Protein AF-A0A673KUR3-F1 (afdb_monomer_lite)

Foldseek 3Di:
DPPPPCDPVNVLVVLLVLVLVQLVFPDWDWDQDVVVRDTDIDTDGPDDDPVVVVVQQDFQDDPQDDDPVCVVVPPGDNRRSCSRVSVVVVVVVD

InterPro domains:
  IPR036890 Histidine kinase/HSP90-like ATPase superfamily [G3DSA:3.30.565.10] (6-94)
  IPR036890 Histidine kinase/HSP90-like ATPase superfamily [SSF55874] (10-93)
  IPR038973 DNA mismatch repair protein MutL/Mlh/Pms-like [PTHR100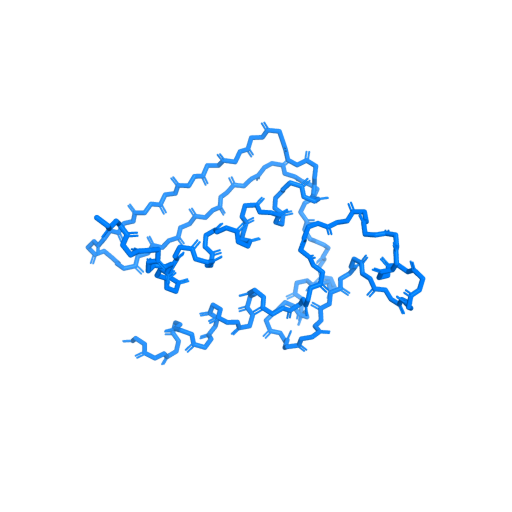73] (13-93)

Structure (mmCIF, N/CA/C/O backbone):
data_AF-A0A673KUR3-F1
#
_entry.id   AF-A0A673KUR3-F1
#
loop_
_atom_site.group_PDB
_atom_site.id
_atom_site.type_symbol
_atom_site.label_atom_id
_atom_site.label_alt_id
_atom_site.label_comp_id
_atom_site.label_asym_id
_atom_site.label_entity_id
_atom_site.label_seq_id
_atom_site.pdbx_PDB_ins_code
_atom_site.Cartn_x
_atom_site.Cartn_y
_atom_site.Cartn_z
_atom_site.occupancy
_atom_site.B_iso_or_equiv
_atom_site.auth_seq_id
_atom_site.auth_comp_id
_atom_site.auth_asym_id
_atom_site.auth_atom_id
_atom_site.pdbx_PDB_model_num
ATOM 1 N N . MET A 1 1 ? -10.321 29.322 2.583 1.00 39.72 1 MET A N 1
ATOM 2 C CA . MET A 1 1 ? -8.924 28.837 2.594 1.00 39.72 1 MET A CA 1
ATOM 3 C C . MET A 1 1 ? -8.936 27.430 3.170 1.00 39.72 1 MET A C 1
ATOM 5 O O . MET A 1 1 ? -8.949 27.279 4.384 1.00 39.72 1 MET A O 1
ATOM 9 N N . PHE A 1 2 ? -9.051 26.408 2.318 1.00 42.78 2 PHE A N 1
ATOM 10 C CA . PHE A 1 2 ? -8.922 25.019 2.758 1.00 42.78 2 PHE A CA 1
ATOM 11 C C . PHE A 1 2 ? -7.456 24.811 3.133 1.00 42.78 2 PHE A C 1
ATOM 13 O O . PHE A 1 2 ? -6.580 24.892 2.274 1.00 42.78 2 PHE A O 1
ATOM 20 N N . LYS A 1 3 ? -7.160 24.651 4.425 1.00 42.12 3 LYS A N 1
ATOM 21 C CA . LYS A 1 3 ? -5.832 24.195 4.826 1.00 42.12 3 LYS A CA 1
ATOM 22 C C . LYS A 1 3 ? -5.723 22.745 4.357 1.00 42.12 3 LYS A C 1
ATOM 24 O O . LYS A 1 3 ? -6.504 21.913 4.809 1.00 42.12 3 LYS A O 1
ATOM 29 N N . ASN A 1 4 ? -4.781 22.465 3.457 1.00 44.12 4 ASN A N 1
ATOM 30 C CA . ASN A 1 4 ? -4.345 21.109 3.125 1.00 44.12 4 ASN A CA 1
ATOM 31 C C . ASN A 1 4 ? -3.680 20.496 4.366 1.00 44.12 4 ASN A C 1
ATOM 33 O O . ASN A 1 4 ? -2.460 20.454 4.476 1.00 44.12 4 ASN A O 1
ATOM 37 N N . ILE A 1 5 ? -4.486 20.089 5.342 1.00 47.31 5 ILE A N 1
ATOM 38 C CA . ILE A 1 5 ? -4.043 19.237 6.438 1.00 47.31 5 ILE A CA 1
ATOM 39 C C . ILE A 1 5 ? -4.177 17.820 5.892 1.00 47.31 5 ILE A C 1
ATOM 41 O O . ILE A 1 5 ? -5.250 17.223 5.957 1.00 47.31 5 ILE A O 1
ATOM 45 N N . LYS A 1 6 ? -3.109 17.306 5.272 1.00 55.09 6 LYS A N 1
ATOM 46 C CA . LYS A 1 6 ? -3.015 15.867 5.017 1.00 55.09 6 LYS A CA 1
ATOM 47 C C . LYS A 1 6 ? -2.904 15.194 6.385 1.00 55.09 6 LYS A C 1
ATOM 49 O O . LYS A 1 6 ? -1.948 15.432 7.115 1.00 55.09 6 LYS A O 1
ATOM 54 N N . CYS A 1 7 ? -3.924 14.426 6.748 1.00 71.94 7 CYS A N 1
ATOM 55 C CA . CYS A 1 7 ? -3.908 13.616 7.955 1.00 71.94 7 CYS A CA 1
ATOM 56 C C . CYS A 1 7 ? -2.936 12.437 7.778 1.00 71.94 7 CYS A C 1
ATOM 58 O O . CYS A 1 7 ? -2.766 11.962 6.657 1.00 71.94 7 CYS A O 1
ATOM 60 N N . GLU A 1 8 ? -2.314 11.938 8.848 1.00 72.81 8 GLU A N 1
ATOM 61 C CA . GLU A 1 8 ? -1.355 10.818 8.756 1.00 72.81 8 GLU A CA 1
ATOM 62 C C . GLU A 1 8 ? -1.988 9.570 8.118 1.00 72.81 8 GLU A C 1
ATOM 64 O O . GLU A 1 8 ? -1.388 8.934 7.257 1.00 72.81 8 GLU A O 1
ATOM 69 N N . ILE A 1 9 ? -3.261 9.302 8.427 1.00 75.62 9 ILE A N 1
ATOM 70 C CA . ILE A 1 9 ? -4.059 8.232 7.805 1.00 75.62 9 ILE A CA 1
ATOM 71 C C . ILE A 1 9 ? -4.211 8.442 6.289 1.00 75.62 9 ILE A C 1
ATOM 73 O O . ILE A 1 9 ? -4.178 7.488 5.518 1.00 75.62 9 ILE A O 1
ATOM 77 N N . CYS A 1 10 ? -4.372 9.690 5.852 1.00 80.56 10 CYS A N 1
ATOM 78 C CA . CYS A 1 10 ? -4.559 10.058 4.454 1.00 80.56 10 CYS A CA 1
ATOM 79 C C . CYS A 1 10 ? -3.282 9.773 3.646 1.00 80.56 10 CYS A C 1
ATOM 81 O O . CYS A 1 10 ? -3.359 9.254 2.538 1.00 80.56 10 CYS A O 1
ATOM 83 N N . ILE A 1 11 ? -2.119 10.091 4.228 1.00 80.94 11 ILE A N 1
ATOM 84 C CA . ILE A 1 11 ? -0.797 9.819 3.642 1.00 80.94 11 ILE A CA 1
ATOM 85 C C . ILE A 1 11 ? -0.581 8.309 3.534 1.00 80.94 11 ILE A C 1
ATOM 87 O O . ILE A 1 11 ? -0.180 7.798 2.497 1.00 80.94 11 ILE A O 1
ATOM 91 N N . LEU A 1 12 ? -0.913 7.581 4.593 1.00 78.50 12 LEU A N 1
ATOM 92 C CA . LEU A 1 12 ? -0.766 6.134 4.669 1.00 78.50 12 LEU A CA 1
ATOM 93 C C . LEU A 1 12 ? -1.653 5.408 3.649 1.00 78.50 12 LEU A C 1
ATOM 95 O O . LEU A 1 12 ? -1.214 4.461 3.001 1.00 78.50 12 LEU A O 1
ATOM 99 N N . LEU A 1 13 ? -2.881 5.892 3.451 1.00 86.12 13 LEU A N 1
ATOM 100 C CA . LEU A 1 13 ? -3.772 5.395 2.410 1.00 86.12 13 LEU A CA 1
ATOM 101 C C . LEU A 1 13 ? -3.225 5.667 1.000 1.00 86.12 13 LEU A C 1
ATOM 103 O O . LEU A 1 13 ? -3.268 4.776 0.156 1.00 86.12 13 LEU A O 1
ATOM 107 N N . GLU A 1 14 ? -2.710 6.873 0.750 1.00 87.00 14 GLU A N 1
ATOM 108 C CA . GLU A 1 14 ? -2.083 7.242 -0.525 1.00 87.00 14 GLU A CA 1
ATOM 109 C C . GLU A 1 14 ? -0.914 6.303 -0.848 1.00 87.00 14 GLU A C 1
ATOM 111 O O . GLU A 1 14 ? -0.900 5.698 -1.915 1.00 87.00 14 GLU A O 1
ATOM 116 N N . GLU A 1 15 ? -0.005 6.080 0.100 1.00 86.00 15 GLU A N 1
ATOM 117 C CA . GLU A 1 15 ? 1.144 5.181 -0.070 1.00 86.00 15 GLU A CA 1
ATOM 118 C C . GLU A 1 15 ? 0.735 3.726 -0.359 1.00 86.00 15 GLU A C 1
ATOM 120 O O . GLU A 1 15 ? 1.329 3.065 -1.214 1.00 86.00 15 GLU A O 1
ATOM 125 N N . LEU A 1 16 ? -0.294 3.208 0.322 1.00 86.12 16 LEU A N 1
ATOM 126 C CA . LEU A 1 16 ? -0.800 1.856 0.065 1.00 86.12 16 LEU A CA 1
ATOM 127 C C . LEU A 1 16 ? -1.410 1.733 -1.337 1.00 86.12 16 LEU A C 1
ATOM 129 O O . LEU A 1 16 ? -1.148 0.751 -2.024 1.00 86.12 16 LEU A O 1
ATOM 133 N N . ILE A 1 17 ? -2.164 2.740 -1.785 1.00 89.94 17 ILE A N 1
ATOM 134 C CA . ILE A 1 17 ? -2.744 2.762 -3.135 1.00 89.94 17 ILE A CA 1
ATOM 135 C C . ILE A 1 17 ? -1.643 2.858 -4.199 1.00 89.94 17 ILE A C 1
ATOM 137 O O . ILE A 1 17 ? -1.700 2.148 -5.202 1.00 89.94 17 ILE A O 1
ATOM 141 N N . LEU A 1 18 ? -0.629 3.702 -3.987 1.00 88.38 18 LEU A N 1
ATOM 142 C CA . LEU A 1 18 ? 0.512 3.826 -4.898 1.00 88.38 18 LEU A CA 1
ATOM 143 C C . LEU A 1 18 ? 1.290 2.508 -5.007 1.00 88.38 18 LEU A C 1
ATOM 145 O O . LEU A 1 18 ? 1.672 2.115 -6.106 1.00 88.38 18 LEU A O 1
ATOM 149 N N . ASN A 1 19 ? 1.448 1.774 -3.901 1.00 86.56 19 ASN A N 1
ATOM 150 C CA . ASN A 1 19 ? 2.039 0.435 -3.932 1.00 86.56 19 ASN A CA 1
ATOM 151 C C . ASN A 1 19 ? 1.217 -0.556 -4.764 1.00 86.56 19 ASN A C 1
ATOM 153 O O . ASN A 1 19 ? 1.804 -1.325 -5.524 1.00 86.56 19 ASN A O 1
ATOM 157 N N . SER A 1 20 ? -0.114 -0.522 -4.669 1.00 90.06 20 SER A N 1
ATOM 158 C CA . SER A 1 20 ? -0.978 -1.351 -5.515 1.00 90.06 20 SER A CA 1
ATOM 159 C C . SER A 1 20 ? -0.825 -1.001 -7.002 1.00 90.06 20 SER A C 1
ATOM 161 O O . SER A 1 20 ? -0.770 -1.897 -7.844 1.00 90.06 20 SER A O 1
ATOM 163 N N . ILE A 1 21 ? -0.707 0.290 -7.338 1.00 89.94 21 ILE A N 1
ATOM 164 C CA . ILE A 1 21 ? -0.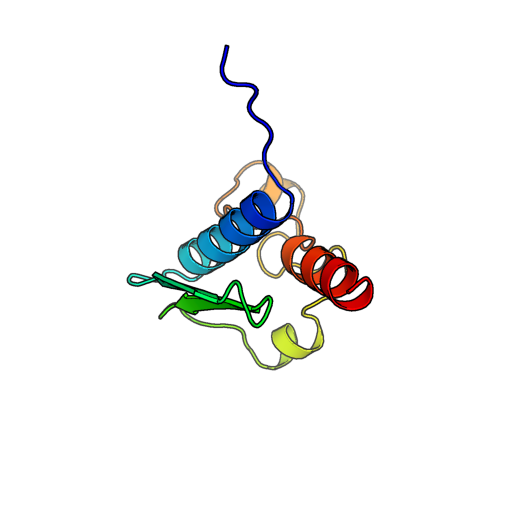473 0.752 -8.717 1.00 89.94 21 ILE A CA 1
ATOM 165 C C . ILE A 1 21 ? 0.880 0.254 -9.235 1.00 89.94 21 ILE A C 1
ATOM 167 O O . ILE A 1 21 ? 0.942 -0.289 -10.336 1.00 89.94 21 ILE A O 1
ATOM 171 N N . ASP A 1 22 ? 1.942 0.376 -8.436 1.00 86.81 22 ASP A N 1
ATOM 172 C CA . ASP A 1 22 ? 3.273 -0.128 -8.796 1.00 86.81 22 ASP A CA 1
ATOM 173 C C . ASP A 1 22 ? 3.280 -1.651 -9.013 1.00 86.81 22 ASP A C 1
ATOM 175 O O . ASP A 1 22 ? 4.033 -2.154 -9.844 1.00 86.81 22 ASP A O 1
ATOM 179 N N . ALA A 1 23 ? 2.422 -2.387 -8.300 1.00 87.12 23 ALA A N 1
ATOM 180 C CA . ALA A 1 23 ? 2.219 -3.825 -8.481 1.00 87.12 23 ALA A CA 1
ATOM 181 C C . ALA A 1 23 ? 1.339 -4.175 -9.701 1.00 87.12 23 ALA A C 1
ATOM 183 O O . ALA A 1 23 ? 0.983 -5.340 -9.895 1.00 87.12 23 ALA A O 1
ATOM 184 N N . GLY A 1 24 ? 0.948 -3.186 -10.511 1.00 90.88 24 GLY A N 1
ATOM 185 C CA . GLY A 1 24 ? 0.120 -3.376 -11.701 1.00 90.88 24 GLY A CA 1
ATOM 186 C C . GLY A 1 24 ? -1.337 -3.732 -11.398 1.00 90.88 24 GLY A C 1
ATOM 187 O O . GLY A 1 24 ? -2.000 -4.337 -12.244 1.00 90.88 24 GLY A O 1
ATOM 188 N N . ALA A 1 25 ? -1.847 -3.398 -10.207 1.00 95.19 25 ALA A N 1
ATOM 189 C CA . ALA A 1 25 ? -3.233 -3.674 -9.852 1.00 95.19 25 ALA A CA 1
ATOM 190 C C . ALA A 1 25 ? -4.206 -2.963 -10.806 1.00 95.19 25 ALA A C 1
ATOM 192 O O . ALA A 1 25 ? -4.065 -1.784 -11.129 1.00 95.19 25 ALA A O 1
ATOM 193 N N . THR A 1 26 ? -5.245 -3.683 -11.222 1.00 96.00 26 THR A N 1
ATOM 194 C CA . THR A 1 26 ? -6.351 -3.143 -12.036 1.00 96.00 26 THR A CA 1
ATOM 195 C C . THR A 1 26 ? -7.590 -2.848 -11.196 1.00 96.00 26 THR A C 1
ATOM 197 O O . THR A 1 26 ? -8.503 -2.159 -11.646 1.00 96.00 26 THR A O 1
ATOM 200 N N . CYS A 1 27 ? -7.623 -3.363 -9.968 1.00 95.56 27 CYS A N 1
ATOM 201 C CA . CYS A 1 27 ? -8.676 -3.153 -8.996 1.00 95.56 27 CYS A CA 1
ATOM 202 C C . CYS A 1 27 ? -8.052 -2.985 -7.609 1.00 95.56 27 CYS A C 1
ATOM 204 O O . CYS A 1 27 ? -7.253 -3.816 -7.176 1.00 95.56 27 CYS A O 1
ATOM 206 N N . VAL A 1 28 ? -8.450 -1.920 -6.916 1.00 94.62 28 VAL A N 1
ATOM 207 C CA . VAL A 1 28 ? -8.049 -1.631 -5.537 1.00 94.62 28 VAL A CA 1
ATOM 208 C C . VAL A 1 28 ? -9.307 -1.297 -4.744 1.00 94.62 28 VAL A C 1
ATOM 210 O O . VAL A 1 28 ? -10.075 -0.412 -5.120 1.00 94.62 28 VAL A O 1
ATOM 213 N N . ALA A 1 29 ? -9.529 -2.012 -3.648 1.00 95.62 29 ALA A N 1
ATOM 214 C CA . ALA A 1 29 ? -10.634 -1.816 -2.726 1.00 95.62 29 ALA A CA 1
ATOM 215 C C . ALA A 1 29 ? -10.112 -1.281 -1.390 1.00 95.62 29 ALA A C 1
ATOM 217 O O . ALA A 1 29 ? -9.196 -1.843 -0.791 1.00 95.62 29 ALA A O 1
ATOM 218 N N . VAL A 1 30 ? -10.736 -0.210 -0.902 1.00 93.56 30 VAL A N 1
ATOM 219 C CA . VAL A 1 30 ? -10.415 0.407 0.388 1.00 93.56 30 VAL A CA 1
ATOM 220 C C . VAL A 1 30 ? -11.591 0.210 1.332 1.00 93.56 30 VAL A C 1
ATOM 222 O O . VAL A 1 30 ? -12.725 0.561 1.005 1.00 93.56 30 VAL A O 1
ATOM 225 N N . LYS A 1 31 ? -11.320 -0.330 2.520 1.00 92.12 31 LYS A N 1
ATOM 226 C CA . LYS A 1 31 ? -12.298 -0.475 3.598 1.00 92.12 31 LYS A CA 1
ATOM 227 C C . LYS A 1 31 ? -11.806 0.262 4.836 1.00 92.12 31 LYS A C 1
ATOM 229 O O . LYS A 1 31 ? -10.716 -0.012 5.333 1.00 92.12 31 LYS A O 1
ATOM 234 N N . ILE A 1 32 ? -12.641 1.166 5.336 1.00 88.12 32 ILE A N 1
ATOM 235 C CA . ILE A 1 32 ? -12.410 1.906 6.575 1.00 88.12 32 ILE A CA 1
ATOM 236 C C . ILE A 1 32 ? -13.503 1.504 7.556 1.00 88.12 32 ILE A C 1
ATOM 238 O O . ILE A 1 32 ? -14.689 1.643 7.259 1.00 88.12 32 ILE A O 1
ATOM 242 N N . ASP A 1 33 ? -13.089 0.998 8.707 1.00 86.94 33 ASP A N 1
ATOM 243 C CA . ASP A 1 33 ? -13.948 0.723 9.847 1.00 86.94 33 ASP A CA 1
ATOM 244 C C . ASP A 1 33 ? -13.525 1.656 10.984 1.00 86.94 33 ASP A C 1
ATOM 246 O O . ASP A 1 33 ? -12.449 1.509 11.565 1.00 86.94 33 ASP A O 1
ATOM 250 N N . ILE A 1 34 ? -14.346 2.676 11.229 1.00 82.81 34 ILE A N 1
ATOM 251 C CA . ILE A 1 34 ? -14.042 3.742 12.189 1.00 82.81 34 ILE A CA 1
ATOM 252 C C . ILE A 1 34 ? -14.212 3.233 13.623 1.00 82.81 34 ILE A C 1
ATOM 254 O O . ILE A 1 34 ? -13.437 3.611 14.494 1.00 82.81 34 ILE A O 1
ATOM 258 N N . GLU A 1 35 ? -15.192 2.361 13.867 1.00 84.75 35 GLU A N 1
ATOM 259 C CA . GLU A 1 35 ? -15.468 1.821 15.203 1.00 84.75 35 GLU A CA 1
ATOM 260 C C . GLU A 1 35 ? -14.372 0.851 15.643 1.00 84.75 35 GLU A C 1
ATOM 262 O O . GLU A 1 35 ? -13.946 0.874 16.796 1.00 84.75 35 GLU A O 1
ATOM 267 N N . ALA A 1 36 ? -13.875 0.034 14.712 1.00 86.00 36 ALA A N 1
ATOM 268 C CA . ALA A 1 36 ? -12.784 -0.900 14.96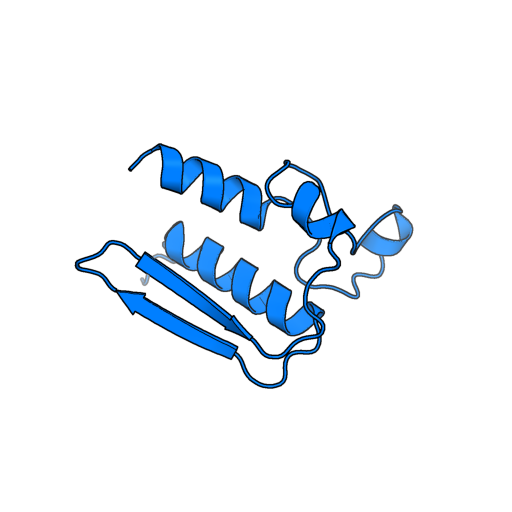6 1.00 86.00 36 ALA A CA 1
ATOM 269 C C . ALA A 1 36 ? -11.383 -0.292 14.757 1.00 86.00 36 ALA A C 1
ATOM 271 O O . ALA A 1 36 ? -10.402 -1.035 14.812 1.00 86.00 36 ALA A O 1
ATOM 272 N N . CYS A 1 37 ? -11.275 1.013 14.464 1.00 79.12 37 CYS A N 1
ATOM 273 C CA . CYS A 1 37 ? -10.020 1.691 14.107 1.00 79.12 37 CYS A CA 1
ATOM 274 C C . CYS A 1 37 ? -9.194 0.925 13.055 1.00 79.12 37 CYS A C 1
ATOM 276 O O . CYS A 1 37 ? -7.973 0.807 13.158 1.00 79.12 37 CYS A O 1
ATOM 278 N N . LYS A 1 38 ? -9.862 0.370 12.036 1.00 81.62 38 LYS A N 1
ATOM 279 C CA . LYS A 1 38 ? -9.252 -0.545 11.069 1.00 81.62 38 LYS A CA 1
ATOM 280 C C . LYS A 1 38 ? -9.293 0.022 9.654 1.00 81.62 38 LYS A C 1
ATOM 282 O O . LYS A 1 38 ? -10.355 0.319 9.112 1.00 81.62 38 LYS A O 1
ATOM 287 N N . LEU A 1 39 ? -8.122 0.077 9.025 1.00 83.88 39 LEU A N 1
ATOM 288 C CA . LEU A 1 39 ? -7.944 0.389 7.610 1.00 83.88 39 LEU A CA 1
ATOM 289 C C . LEU A 1 39 ? -7.490 -0.867 6.859 1.00 83.88 39 LEU A C 1
ATOM 291 O O . LEU A 1 39 ? -6.564 -1.552 7.287 1.00 83.88 39 LEU A O 1
ATOM 295 N N . GLN A 1 40 ? -8.130 -1.170 5.732 1.00 89.12 40 GLN A N 1
ATOM 296 C CA . GLN A 1 40 ? -7.702 -2.218 4.806 1.00 89.12 40 GLN A CA 1
ATOM 297 C C . GLN A 1 40 ? -7.650 -1.682 3.379 1.00 89.12 40 GLN A C 1
ATOM 299 O O . GLN A 1 40 ? -8.606 -1.069 2.905 1.00 89.12 40 GLN A O 1
ATOM 304 N N . VAL A 1 41 ? -6.549 -1.980 2.695 1.00 91.25 41 VAL A N 1
ATOM 305 C CA . VAL A 1 41 ? -6.379 -1.803 1.251 1.00 91.25 41 VAL A CA 1
ATOM 306 C C . VAL A 1 41 ? -6.150 -3.191 0.665 1.00 91.25 41 VAL A C 1
ATOM 308 O O . VAL A 1 41 ? -5.309 -3.938 1.161 1.00 91.25 41 VAL A O 1
ATOM 311 N N . ILE A 1 42 ? -6.965 -3.565 -0.315 1.00 93.69 42 ILE A N 1
ATOM 312 C CA . ILE A 1 42 ? -6.949 -4.877 -0.961 1.00 93.69 42 ILE A CA 1
ATOM 313 C C . ILE A 1 42 ? -6.817 -4.632 -2.455 1.00 93.69 42 ILE A C 1
ATOM 315 O O . ILE A 1 42 ? -7.649 -3.936 -3.031 1.00 93.69 42 ILE A O 1
ATOM 319 N N . ASP A 1 43 ? -5.816 -5.225 -3.086 1.00 95.38 43 ASP A N 1
ATOM 320 C CA . ASP A 1 43 ? -5.607 -5.113 -4.523 1.00 95.38 43 ASP A CA 1
ATOM 321 C C . ASP A 1 43 ? -5.418 -6.479 -5.185 1.00 95.38 43 ASP A C 1
ATOM 323 O O . ASP A 1 43 ? -5.306 -7.511 -4.521 1.00 95.38 43 ASP A O 1
ATOM 327 N N . ASN A 1 44 ? -5.458 -6.479 -6.516 1.00 95.50 44 ASN A N 1
ATOM 328 C CA . ASN A 1 44 ? -5.215 -7.648 -7.356 1.00 95.50 44 ASN A CA 1
ATOM 329 C C . ASN A 1 44 ? -3.897 -7.542 -8.144 1.00 95.50 44 ASN A C 1
ATOM 331 O O . ASN A 1 44 ? -3.808 -8.080 -9.250 1.00 95.50 44 ASN A O 1
ATOM 335 N N . GLY A 1 45 ? -2.915 -6.808 -7.617 1.00 92.75 45 GLY A N 1
ATOM 336 C CA . GLY A 1 45 ? -1.589 -6.691 -8.211 1.00 92.75 45 GLY A CA 1
ATOM 337 C C . GLY A 1 45 ? -0.782 -7.984 -8.092 1.00 92.75 45 GLY A C 1
ATOM 338 O O . GLY A 1 45 ? -1.254 -9.017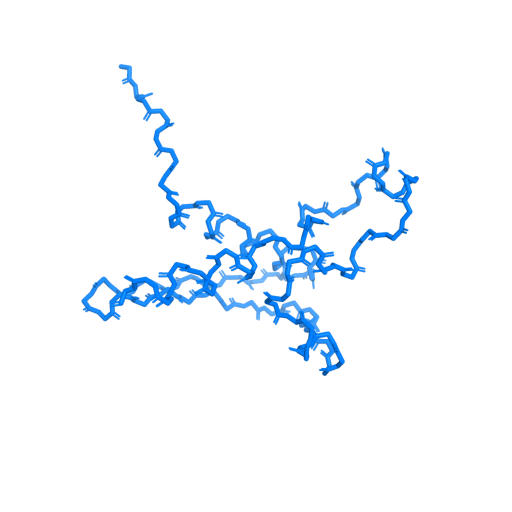 -7.613 1.00 92.75 45 GLY A O 1
ATOM 339 N N . THR A 1 46 ? 0.482 -7.927 -8.505 1.00 89.31 46 THR A N 1
ATOM 340 C CA . THR A 1 46 ? 1.399 -9.081 -8.464 1.00 89.31 46 THR A CA 1
ATOM 341 C C . THR A 1 46 ? 1.714 -9.581 -7.051 1.00 89.31 46 THR A C 1
ATOM 343 O O . THR A 1 46 ? 2.277 -10.665 -6.899 1.00 89.31 46 THR A O 1
ATOM 346 N N . GLY A 1 47 ? 1.350 -8.813 -6.019 1.00 82.75 47 GLY A N 1
ATOM 347 C CA . GLY A 1 47 ? 1.646 -9.114 -4.624 1.00 82.75 47 GLY A CA 1
ATOM 348 C C . GLY A 1 47 ? 3.132 -8.975 -4.289 1.00 82.75 47 GLY A C 1
ATOM 349 O O . GLY A 1 47 ? 3.915 -8.415 -5.056 1.00 82.75 47 GLY A O 1
ATOM 350 N N . MET A 1 48 ? 3.510 -9.488 -3.118 1.00 80.56 48 MET A N 1
ATOM 351 C CA . MET A 1 48 ? 4.894 -9.527 -2.638 1.00 80.56 48 MET A CA 1
ATOM 352 C C . MET A 1 48 ? 5.373 -10.975 -2.552 1.00 80.56 48 MET A C 1
ATOM 354 O O . MET A 1 48 ? 4.611 -11.857 -2.144 1.00 80.56 48 MET A O 1
ATOM 358 N N . CYS A 1 49 ? 6.632 -11.233 -2.914 1.00 77.50 49 CYS A N 1
ATOM 359 C CA . CYS A 1 49 ? 7.222 -12.548 -2.689 1.00 77.50 49 CYS A CA 1
ATOM 360 C C . CYS A 1 49 ? 7.429 -12.798 -1.186 1.00 77.50 49 CYS 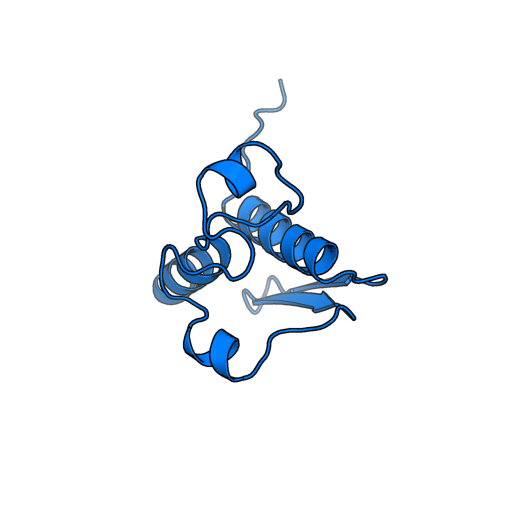A C 1
ATOM 362 O O . CYS A 1 49 ? 7.370 -11.887 -0.354 1.00 77.50 49 CYS A O 1
ATOM 364 N N . ARG A 1 50 ? 7.649 -14.061 -0.818 1.00 75.69 50 ARG A N 1
ATOM 365 C CA . ARG A 1 50 ? 7.760 -14.463 0.589 1.00 75.69 50 ARG A CA 1
ATOM 366 C C . ARG A 1 50 ? 8.975 -13.827 1.265 1.00 75.69 50 ARG A C 1
ATOM 368 O O . ARG A 1 50 ? 8.890 -13.437 2.423 1.00 75.69 50 ARG A O 1
ATOM 375 N N . GLU A 1 51 ? 10.066 -13.692 0.524 1.00 73.38 51 GLU A N 1
ATOM 376 C CA . GLU A 1 51 ? 11.313 -13.078 0.970 1.00 73.38 51 GLU A CA 1
ATOM 377 C C . GLU A 1 51 ? 11.142 -11.574 1.237 1.00 73.38 51 GLU A C 1
ATOM 379 O O . GLU A 1 51 ? 11.707 -11.046 2.196 1.00 73.38 51 GLU A O 1
ATOM 384 N N . ASP A 1 52 ? 10.324 -10.890 0.431 1.00 70.25 52 ASP A N 1
ATOM 385 C CA . ASP A 1 52 ? 9.994 -9.479 0.639 1.00 70.25 52 ASP A CA 1
ATOM 386 C C . ASP A 1 52 ? 9.039 -9.303 1.827 1.00 70.25 52 ASP A C 1
ATOM 388 O O . ASP A 1 52 ? 9.187 -8.349 2.589 1.00 70.25 52 ASP A O 1
ATOM 392 N N . MET A 1 53 ? 8.110 -10.242 2.056 1.00 71.44 53 MET A N 1
ATOM 393 C CA . MET A 1 53 ? 7.231 -10.210 3.235 1.00 71.44 53 MET A CA 1
ATOM 394 C C . MET A 1 53 ? 7.996 -10.279 4.562 1.00 71.44 53 MET A C 1
ATOM 396 O O . MET A 1 53 ? 7.577 -9.650 5.527 1.00 71.44 53 MET A O 1
ATOM 400 N N . GLU A 1 54 ? 9.120 -10.996 4.630 1.00 70.94 54 GLU A N 1
ATOM 401 C CA . GLU A 1 54 ? 9.958 -11.038 5.842 1.00 70.94 54 GLU A CA 1
ATOM 402 C C . GLU A 1 54 ? 10.675 -9.705 6.115 1.00 70.94 54 GLU A C 1
ATOM 404 O O . GLU A 1 54 ? 11.122 -9.444 7.231 1.00 70.94 54 GLU A O 1
ATOM 409 N N . ARG A 1 55 ? 10.785 -8.855 5.091 1.00 65.56 55 ARG A N 1
ATOM 410 C CA . ARG A 1 55 ? 11.475 -7.559 5.133 1.00 65.56 55 ARG A CA 1
ATOM 411 C C . ARG A 1 55 ? 10.520 -6.372 5.235 1.00 65.56 55 ARG A C 1
ATOM 413 O O . ARG A 1 55 ? 10.948 -5.264 5.564 1.00 65.56 55 ARG A O 1
ATOM 420 N N . VAL A 1 56 ? 9.237 -6.602 4.968 1.00 66.75 56 VAL A N 1
ATOM 421 C CA . VAL A 1 56 ? 8.159 -5.623 5.095 1.00 66.75 56 VAL A CA 1
ATOM 422 C C . VAL A 1 56 ? 8.105 -5.057 6.516 1.00 66.75 56 VAL A C 1
ATOM 424 O O . VAL A 1 56 ? 8.049 -5.793 7.495 1.00 66.75 56 VAL A O 1
ATOM 427 N N . GLY A 1 57 ? 8.111 -3.725 6.627 1.00 60.72 57 GLY A N 1
ATOM 428 C CA . GLY A 1 57 ? 8.042 -3.003 7.906 1.00 60.72 57 GLY A CA 1
ATOM 429 C C . GLY A 1 57 ? 9.390 -2.512 8.443 1.00 60.72 57 GLY A C 1
ATOM 430 O O . GLY A 1 57 ? 9.415 -1.621 9.296 1.00 60.72 57 GLY A O 1
ATOM 431 N N . LEU A 1 58 ? 10.511 -2.996 7.897 1.00 60.94 58 LEU A N 1
ATOM 432 C CA . LEU A 1 58 ? 11.827 -2.403 8.141 1.00 60.94 58 LEU A CA 1
ATOM 433 C C . LEU A 1 58 ? 11.938 -1.065 7.397 1.00 60.94 58 LEU A C 1
ATOM 435 O O . LEU A 1 58 ? 11.593 -0.977 6.218 1.00 60.94 58 LEU A O 1
ATOM 439 N N . ARG A 1 59 ? 12.427 -0.015 8.071 1.00 61.91 59 ARG A N 1
ATOM 440 C CA . ARG A 1 59 ? 12.660 1.281 7.412 1.00 61.91 59 ARG A CA 1
ATOM 441 C C . ARG A 1 59 ? 13.664 1.136 6.273 1.00 61.91 59 ARG A C 1
ATOM 443 O O . ARG A 1 59 ? 14.653 0.417 6.409 1.00 61.91 59 ARG A O 1
ATOM 450 N N . TYR A 1 60 ? 13.429 1.895 5.203 1.00 62.56 60 TYR A N 1
ATOM 451 C CA . TYR A 1 60 ? 14.318 2.030 4.044 1.00 62.56 60 TYR A CA 1
ATOM 452 C C . TYR A 1 60 ? 14.495 0.745 3.226 1.00 62.56 60 TYR A C 1
ATOM 454 O O . TYR A 1 60 ? 15.470 0.607 2.492 1.00 62.56 60 TYR A O 1
ATOM 462 N N . ASN A 1 61 ? 13.560 -0.201 3.344 1.00 61.88 61 ASN A N 1
ATOM 463 C CA . ASN A 1 61 ? 13.582 -1.432 2.566 1.00 61.88 61 ASN A CA 1
ATOM 464 C C . ASN A 1 61 ? 12.546 -1.356 1.437 1.00 61.88 61 ASN A C 1
ATOM 466 O O . ASN A 1 61 ? 11.344 -1.265 1.690 1.00 61.88 61 ASN A O 1
ATOM 470 N N . THR A 1 62 ? 13.020 -1.339 0.191 1.00 68.69 62 THR A N 1
ATOM 471 C CA . THR A 1 62 ? 12.195 -1.298 -1.021 1.00 68.69 62 THR A CA 1
ATOM 472 C C . THR A 1 62 ? 12.769 -2.247 -2.069 1.00 68.69 62 THR A C 1
ATOM 474 O O . THR A 1 62 ? 13.985 -2.359 -2.210 1.00 68.69 62 THR A O 1
ATOM 477 N N . SER A 1 63 ? 11.903 -2.906 -2.835 1.00 72.25 63 SER A N 1
ATOM 478 C CA . SER A 1 63 ? 12.295 -3.704 -4.003 1.00 72.25 63 SER A CA 1
ATOM 479 C C . SER A 1 63 ? 12.336 -2.886 -5.303 1.00 72.25 63 SER A C 1
ATOM 481 O O . SER A 1 63 ? 12.646 -3.436 -6.356 1.00 72.25 63 SER A O 1
ATOM 483 N N . LYS A 1 64 ? 12.030 -1.577 -5.248 1.00 72.25 64 LYS A N 1
ATOM 484 C CA . LYS A 1 64 ? 11.746 -0.751 -6.440 1.00 72.25 64 LYS A CA 1
ATOM 485 C C . LYS A 1 64 ? 12.864 0.202 -6.879 1.00 72.25 64 LYS A C 1
ATOM 487 O O . LYS A 1 64 ? 12.848 0.642 -8.022 1.00 72.25 64 LYS A O 1
ATOM 492 N N . CYS A 1 65 ? 13.828 0.511 -6.009 1.00 70.00 65 CYS A N 1
ATOM 493 C CA . CYS A 1 65 ? 15.008 1.316 -6.350 1.00 70.00 65 CYS A CA 1
ATOM 494 C C . CYS A 1 65 ? 16.241 0.756 -5.639 1.00 70.00 65 CYS A C 1
ATOM 496 O O . CYS A 1 65 ? 16.210 0.546 -4.427 1.00 70.00 65 CYS A O 1
ATOM 498 N N . SER A 1 66 ? 17.327 0.544 -6.384 1.00 75.00 66 SER A N 1
ATOM 499 C CA . SER A 1 66 ? 18.584 -0.008 -5.852 1.00 75.00 66 SER A CA 1
ATOM 500 C C . SER A 1 66 ? 19.822 0.812 -6.228 1.00 75.00 66 SER A C 1
ATOM 502 O O . SER A 1 66 ? 20.899 0.590 -5.673 1.00 75.00 66 SER A O 1
ATOM 504 N N . SER A 1 67 ? 19.670 1.789 -7.126 1.00 73.88 67 SER A N 1
ATOM 505 C CA . SER A 1 67 ? 20.737 2.665 -7.605 1.00 73.88 67 SER A CA 1
ATOM 506 C C . SER A 1 67 ? 20.319 4.143 -7.634 1.00 73.88 67 SER A C 1
ATOM 508 O O . SER A 1 67 ? 19.139 4.479 -7.558 1.00 73.88 67 SER A O 1
ATOM 510 N N . LEU A 1 68 ? 21.303 5.045 -7.746 1.00 72.00 68 LEU A N 1
ATOM 511 C CA . LEU A 1 68 ? 21.059 6.482 -7.950 1.00 72.00 68 LEU A CA 1
ATOM 512 C C . LEU A 1 68 ? 20.372 6.765 -9.295 1.00 72.00 68 LEU A C 1
ATOM 514 O O . LEU A 1 68 ? 19.556 7.674 -9.378 1.00 72.00 68 LEU A O 1
ATOM 518 N N . GLU A 1 69 ? 20.660 5.960 -10.317 1.00 73.12 69 GLU A N 1
ATOM 519 C CA . GLU A 1 69 ? 20.082 6.091 -11.658 1.00 73.12 69 GLU A CA 1
ATOM 520 C C . GLU A 1 69 ? 18.578 5.753 -11.671 1.00 73.12 69 GLU A C 1
ATOM 522 O O . GLU A 1 69 ? 17.798 6.422 -12.350 1.00 73.12 69 GLU A O 1
ATOM 527 N N . ASP A 1 70 ? 18.141 4.805 -10.828 1.00 70.38 70 ASP A N 1
ATOM 528 C CA . ASP A 1 70 ? 16.714 4.507 -10.602 1.00 70.38 70 ASP A CA 1
ATOM 529 C C . ASP A 1 70 ? 15.967 5.699 -9.974 1.00 70.38 70 ASP A C 1
ATOM 531 O O . ASP A 1 70 ? 14.761 5.861 -10.163 1.00 70.38 70 ASP A O 1
ATOM 535 N N . LEU A 1 71 ? 16.680 6.537 -9.212 1.00 64.25 71 LEU A N 1
ATOM 536 C CA . LEU A 1 71 ? 16.127 7.733 -8.573 1.00 64.25 71 LEU A CA 1
ATOM 537 C C . LEU A 1 71 ? 15.973 8.899 -9.561 1.00 64.25 71 LEU A C 1
ATOM 539 O O . LEU A 1 71 ? 15.127 9.770 -9.361 1.00 64.25 71 LEU A O 1
ATOM 543 N N . GLU A 1 72 ? 16.793 8.923 -10.613 1.00 68.44 72 GLU A N 1
ATOM 544 C CA . GLU A 1 72 ? 16.726 9.910 -11.694 1.00 68.44 72 GLU A CA 1
ATOM 545 C C . GLU A 1 72 ? 15.651 9.544 -12.732 1.00 68.44 72 GLU A C 1
ATOM 547 O O . GLU A 1 72 ? 15.034 10.436 -13.316 1.00 68.44 72 GLU A O 1
ATOM 552 N N . ASN A 1 73 ? 15.358 8.247 -12.898 1.00 68.50 73 ASN A N 1
ATOM 553 C CA . ASN A 1 73 ? 14.323 7.711 -13.789 1.00 68.50 73 ASN A CA 1
ATOM 554 C C . ASN A 1 73 ? 13.232 6.967 -13.003 1.00 68.50 73 ASN A C 1
ATOM 556 O O . ASN A 1 73 ? 13.066 5.754 -13.135 1.00 68.50 73 ASN A O 1
ATOM 560 N N . LEU A 1 74 ? 12.481 7.698 -12.175 1.00 68.25 74 LEU A N 1
ATOM 561 C CA . LEU A 1 74 ? 11.445 7.120 -11.314 1.00 68.25 74 LEU A CA 1
ATOM 562 C C . LEU A 1 74 ? 10.337 6.426 -12.125 1.00 68.25 74 LEU A C 1
ATOM 564 O O . LEU A 1 74 ? 9.425 7.068 -12.646 1.00 68.25 74 LEU A O 1
ATOM 568 N N . CYS A 1 75 ? 10.402 5.096 -12.178 1.00 74.25 75 CYS A N 1
ATOM 569 C CA . CYS A 1 75 ? 9.375 4.236 -12.774 1.00 74.25 75 CYS A CA 1
ATOM 570 C C . CYS A 1 75 ? 8.257 3.860 -11.790 1.00 74.25 75 CYS A C 1
ATOM 572 O O . CYS A 1 75 ? 7.228 3.338 -12.213 1.00 74.25 75 CYS A O 1
ATOM 574 N N . PHE A 1 76 ? 8.465 4.101 -10.493 1.00 71.62 76 PHE A N 1
ATOM 575 C CA . PHE A 1 76 ? 7.584 3.654 -9.416 1.00 71.62 76 PHE A CA 1
ATOM 576 C C . PHE A 1 76 ? 7.219 4.811 -8.491 1.00 71.62 76 PHE A C 1
ATOM 578 O O . PHE A 1 76 ? 8.052 5.665 -8.179 1.00 71.62 76 PHE A O 1
ATOM 585 N N . TYR A 1 77 ? 5.978 4.817 -8.018 1.00 75.75 77 TYR A N 1
ATOM 586 C CA . TYR A 1 77 ? 5.466 5.849 -7.125 1.00 75.75 77 TYR A CA 1
ATOM 587 C C . TYR A 1 77 ? 5.920 5.636 -5.673 1.00 75.75 77 TYR A C 1
ATOM 589 O O . TYR A 1 77 ? 6.266 6.598 -4.987 1.00 75.75 77 TYR A O 1
ATOM 597 N N . GLY A 1 78 ? 5.966 4.386 -5.205 1.00 70.12 78 GLY A N 1
ATOM 598 C CA . GLY A 1 78 ? 6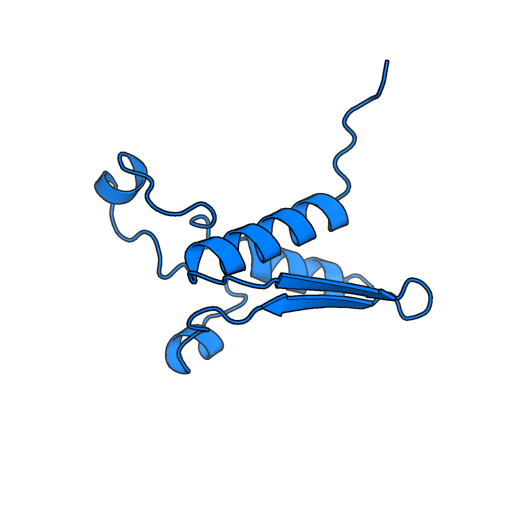.373 4.021 -3.848 1.00 70.12 78 GLY A CA 1
ATOM 599 C C . GLY A 1 78 ? 7.791 3.454 -3.797 1.00 70.12 78 GLY A C 1
ATOM 600 O O . GLY A 1 78 ? 7.973 2.247 -3.933 1.00 70.12 78 GLY A O 1
ATOM 601 N N . PHE A 1 79 ? 8.799 4.294 -3.552 1.00 65.31 79 PHE A N 1
ATOM 602 C CA . PHE A 1 79 ? 10.215 3.880 -3.577 1.00 65.31 79 PHE A CA 1
ATOM 603 C C . PHE A 1 79 ? 10.988 4.138 -2.276 1.00 65.31 79 PHE A C 1
ATOM 605 O O . PHE A 1 79 ? 12.115 3.683 -2.136 1.00 65.31 79 PHE A O 1
ATOM 612 N N . ARG A 1 80 ? 10.412 4.842 -1.295 1.00 67.81 80 ARG A N 1
ATOM 613 C CA . ARG A 1 80 ? 11.142 5.228 -0.069 1.00 67.81 80 ARG A CA 1
ATOM 614 C C . ARG A 1 80 ? 11.300 4.095 0.951 1.00 67.81 80 ARG A C 1
ATOM 616 O O . ARG A 1 80 ? 12.167 4.173 1.812 1.00 67.81 80 ARG A O 1
ATOM 623 N N . GLY A 1 81 ? 10.469 3.051 0.880 1.00 66.56 81 GLY A N 1
ATOM 624 C CA . GLY A 1 81 ? 10.487 1.961 1.868 1.00 66.56 81 GLY A CA 1
ATOM 625 C C . GLY A 1 81 ? 10.061 2.403 3.277 1.00 66.56 81 GLY A C 1
ATOM 626 O O . GLY A 1 81 ? 10.469 1.808 4.271 1.00 66.56 81 GLY A O 1
ATOM 627 N N . GLU A 1 82 ? 9.275 3.478 3.381 1.00 70.75 82 GLU A N 1
ATOM 628 C CA . GLU A 1 82 ? 8.844 4.067 4.661 1.00 70.75 82 GLU A CA 1
ATOM 629 C C . GLU A 1 82 ? 7.364 3.821 4.972 1.00 70.75 82 GLU A C 1
ATOM 631 O O . GLU A 1 82 ? 6.969 3.875 6.137 1.00 70.75 82 GLU A O 1
ATOM 636 N N . ALA A 1 83 ? 6.552 3.513 3.956 1.00 68.31 83 ALA A N 1
ATOM 637 C CA . ALA A 1 83 ? 5.103 3.380 4.081 1.00 68.31 83 ALA A CA 1
ATOM 638 C C . ALA A 1 83 ? 4.699 2.366 5.162 1.00 68.31 83 ALA A C 1
ATOM 640 O O . ALA A 1 83 ? 4.019 2.716 6.124 1.00 68.31 83 ALA A O 1
ATOM 641 N N . ILE A 1 84 ? 5.176 1.121 5.059 1.00 67.00 84 ILE A N 1
ATOM 642 C CA . ILE A 1 84 ? 4.772 0.060 5.992 1.00 67.00 84 ILE A CA 1
ATOM 643 C C . ILE A 1 84 ? 5.425 0.226 7.369 1.00 67.00 84 ILE A C 1
ATOM 645 O O . ILE A 1 84 ? 4.795 -0.055 8.383 1.00 67.00 84 ILE A O 1
ATOM 649 N N . SER A 1 85 ? 6.644 0.765 7.442 1.00 67.19 85 SER A N 1
ATOM 650 C CA . SER A 1 85 ? 7.277 1.058 8.736 1.00 67.19 85 SER A CA 1
ATOM 651 C C . SER A 1 85 ? 6.536 2.160 9.509 1.00 67.19 85 SER A C 1
ATOM 653 O O . SER A 1 85 ? 6.395 2.083 10.729 1.00 67.19 85 SER A O 1
ATOM 655 N N . SER A 1 86 ? 5.993 3.152 8.795 1.00 68.56 86 SER A N 1
ATOM 656 C CA . SER A 1 86 ? 5.158 4.204 9.386 1.00 68.56 86 SER A CA 1
ATOM 657 C C . SER A 1 86 ? 3.822 3.649 9.892 1.00 68.56 86 SER A C 1
ATOM 659 O O . SER A 1 86 ? 3.375 4.049 10.963 1.00 68.56 86 SER A O 1
ATOM 661 N N . ILE A 1 87 ? 3.227 2.675 9.181 1.00 68.25 87 ILE A N 1
ATOM 662 C CA . ILE A 1 87 ? 2.031 1.938 9.635 1.00 68.25 87 ILE A CA 1
ATOM 663 C C . ILE A 1 87 ? 2.299 1.227 10.961 1.00 68.25 87 ILE A C 1
ATOM 665 O O . ILE A 1 87 ? 1.519 1.381 11.897 1.00 68.25 87 ILE A O 1
ATOM 669 N N . VAL A 1 88 ? 3.393 0.463 11.042 1.00 66.75 88 VAL A N 1
ATOM 670 C CA . VAL A 1 88 ? 3.752 -0.293 12.252 1.00 66.75 88 VAL A CA 1
ATOM 671 C C . VAL A 1 88 ? 3.915 0.652 13.441 1.00 66.75 88 VAL A C 1
ATOM 673 O O . VAL A 1 88 ? 3.302 0.434 14.479 1.00 66.75 88 VAL A O 1
ATOM 676 N N . SER A 1 89 ? 4.643 1.758 13.261 1.00 66.06 89 SER A N 1
ATOM 677 C CA . SER A 1 89 ? 4.843 2.740 14.331 1.00 66.06 89 SER A CA 1
ATOM 678 C C . SER A 1 89 ? 3.546 3.412 14.797 1.00 66.06 89 SER A C 1
ATOM 680 O O . SER A 1 89 ? 3.450 3.753 15.973 1.00 66.06 89 SER A O 1
ATOM 682 N N . LEU A 1 90 ? 2.576 3.642 13.903 1.00 63.66 90 LEU A N 1
ATOM 683 C CA . LEU A 1 90 ? 1.290 4.248 14.263 1.00 63.66 90 LEU A CA 1
ATOM 684 C C . LEU A 1 90 ? 0.382 3.249 14.992 1.00 63.66 90 LEU A C 1
ATOM 686 O O . LEU A 1 90 ? -0.296 3.613 15.947 1.00 63.66 90 LEU A O 1
ATOM 690 N N . ALA A 1 91 ? 0.384 1.992 14.542 1.00 63.62 91 ALA A N 1
ATOM 691 C CA . ALA A 1 91 ? -0.392 0.914 15.144 1.00 63.62 91 ALA A CA 1
ATOM 692 C C . ALA A 1 91 ? 0.117 0.535 16.543 1.00 63.62 91 ALA A C 1
ATOM 694 O O . ALA A 1 91 ? -0.685 0.159 17.385 1.00 63.62 91 ALA A O 1
ATOM 695 N N . GLU A 1 92 ? 1.421 0.661 16.808 1.00 62.16 92 GLU A N 1
ATOM 696 C CA . GLU A 1 92 ? 2.010 0.444 18.140 1.00 62.16 92 GLU A CA 1
ATOM 697 C C . GLU A 1 92 ? 1.696 1.567 19.148 1.00 62.16 92 GLU A C 1
ATOM 699 O O . GLU A 1 92 ? 1.848 1.364 20.351 1.00 62.16 92 GLU A O 1
ATOM 704 N N . MET A 1 93 ? 1.282 2.753 18.683 1.00 53.22 93 MET A N 1
ATOM 705 C CA . MET A 1 93 ? 0.919 3.889 19.546 1.00 53.22 93 MET A CA 1
ATOM 706 C C . MET A 1 93 ? -0.566 3.923 19.951 1.00 53.22 93 MET A C 1
ATOM 708 O O . MET A 1 93 ? -0.935 4.769 20.771 1.00 53.22 93 MET A O 1
ATOM 712 N N . LEU A 1 94 ? -1.401 3.046 19.384 1.00 48.34 94 LEU A N 1
ATOM 713 C CA . LEU A 1 94 ? -2.835 2.901 19.677 1.00 48.34 94 LEU A CA 1
ATOM 714 C C . LEU A 1 94 ? -3.091 1.723 20.625 1.00 48.34 94 LEU A C 1
ATOM 716 O O . LEU A 1 94 ? -3.979 1.877 21.494 1.00 48.34 94 LEU A O 1
#

pLDDT: mean 75.05, std 13.48, range [39.72, 96.0]

Secondary structure (DSSP, 8-state):
-------HHHHHHHHHHHHHHHTT-S-EEEEEETTTTEEEEEE-S----HHHHTTTTSTT--SS--SHHHHHS---S--SS-HHHHHHHHHTT-

Organism: NCBI:txid307959

Radius of gyration: 14.44 Å; chains: 1; bounding box: 36×43×34 Å

Sequence (94 aa):
MFKNIKCEICILLEELILNSIDAGATCVAVKIDIEACKLQVIDNGTGMCREDMERVGLRYNTSKCSSLEDLENLCFYGFRGEAISSIVSLAEML